Protein AF-A0AB39D304-F1 (afdb_monomer_lite)

Secondary structure (DSSP, 8-state):
-----PPPP--HHHHHHHHTSPPTTT-PPSP-EEEE--TT--TTPPPPTTSEEEE-HHHHHHHHT-TT--HHHHHHHHHHHHHHHHHHHHHTT---HHHHHHHHHHSHHHHHHHH-TT-

Structure (mmCIF, N/CA/C/O backbone):
data_AF-A0AB39D304-F1
#
_entry.id   AF-A0AB39D304-F1
#
loop_
_atom_site.group_PDB
_atom_site.id
_atom_site.type_symbol
_atom_site.label_atom_id
_atom_site.label_alt_id
_atom_site.label_comp_id
_atom_site.label_asym_id
_atom_site.label_entity_id
_atom_site.label_seq_id
_atom_site.pdbx_PDB_ins_code
_atom_site.Cartn_x
_atom_site.Cartn_y
_atom_site.Cartn_z
_atom_site.occupancy
_atom_site.B_iso_or_equiv
_atom_site.auth_seq_id
_atom_site.auth_comp_id
_atom_site.auth_asym_id
_atom_site.auth_atom_id
_atom_site.pdbx_PDB_model_num
ATOM 1 N N . MET A 1 1 ? 8.892 15.070 20.899 1.00 41.94 1 MET A N 1
ATOM 2 C CA . MET A 1 1 ? 9.946 15.335 19.892 1.00 41.94 1 MET A CA 1
ATOM 3 C C . MET A 1 1 ? 9.275 15.599 18.551 1.00 41.94 1 MET A C 1
ATOM 5 O O . MET A 1 1 ? 8.401 14.829 18.175 1.00 41.94 1 MET A O 1
ATOM 9 N N . MET A 1 2 ? 9.607 16.702 17.879 1.00 41.59 2 MET A N 1
ATOM 10 C CA . MET A 1 2 ? 9.009 17.095 16.598 1.00 41.59 2 MET A CA 1
ATOM 11 C C . MET A 1 2 ? 9.988 16.718 15.483 1.00 41.59 2 MET A C 1
ATOM 13 O O . MET A 1 2 ? 11.012 17.370 15.309 1.00 41.59 2 MET A O 1
ATOM 17 N N . PHE A 1 3 ? 9.714 15.620 14.779 1.00 50.78 3 PHE A N 1
ATOM 18 C CA . PHE A 1 3 ? 10.494 15.225 13.608 1.00 50.78 3 PHE A CA 1
ATOM 19 C C . PHE A 1 3 ? 10.189 16.206 12.462 1.00 50.78 3 PHE A C 1
ATOM 21 O O . PHE A 1 3 ? 9.006 16.480 12.220 1.00 50.78 3 PHE A O 1
ATOM 28 N N . PRO A 1 4 ? 11.195 16.757 11.755 1.00 53.38 4 PRO A N 1
ATOM 29 C CA . PRO A 1 4 ? 10.949 17.517 10.536 1.00 53.38 4 PRO A CA 1
ATOM 30 C C . PRO A 1 4 ? 10.101 16.668 9.585 1.00 53.38 4 PRO A C 1
ATOM 32 O O . PRO A 1 4 ? 10.442 15.518 9.315 1.00 53.38 4 PRO A O 1
ATOM 35 N N . LYS A 1 5 ? 8.979 17.211 9.097 1.00 57.56 5 LYS A N 1
ATOM 36 C CA . LYS A 1 5 ? 8.138 16.519 8.113 1.00 57.56 5 LYS A CA 1
ATOM 37 C C . LYS A 1 5 ? 8.915 16.451 6.798 1.00 57.56 5 LYS A C 1
ATOM 39 O O . LYS A 1 5 ? 8.902 17.409 6.027 1.00 57.56 5 LYS A O 1
ATOM 44 N N . SER A 1 6 ? 9.633 15.356 6.569 1.00 67.31 6 SER A N 1
ATOM 45 C CA . SER A 1 6 ? 10.277 15.097 5.286 1.00 67.31 6 SER A CA 1
ATOM 46 C C . SER A 1 6 ? 9.211 15.037 4.192 1.00 67.31 6 SER A C 1
ATOM 48 O O . SER A 1 6 ? 8.077 14.597 4.406 1.00 67.31 6 SER A O 1
ATOM 50 N N . LYS A 1 7 ? 9.553 15.543 3.005 1.00 82.69 7 LYS A N 1
ATOM 51 C CA . LYS A 1 7 ? 8.666 15.458 1.845 1.00 82.69 7 LYS A CA 1
ATOM 52 C C . LYS A 1 7 ? 8.406 13.971 1.554 1.00 82.69 7 LYS A C 1
ATOM 54 O O . LYS A 1 7 ? 9.376 13.223 1.455 1.00 82.69 7 LYS A O 1
ATOM 59 N N . PRO A 1 8 ? 7.144 13.537 1.386 1.00 89.44 8 PRO A N 1
ATOM 60 C CA . PRO A 1 8 ? 6.841 12.141 1.091 1.00 89.44 8 PRO A CA 1
ATOM 61 C C . PRO A 1 8 ? 7.516 11.721 -0.219 1.00 89.44 8 PRO A C 1
ATOM 63 O O . PRO A 1 8 ? 7.403 12.434 -1.223 1.00 89.44 8 PRO A O 1
ATOM 66 N N . TRP A 1 9 ? 8.186 10.567 -0.222 1.00 95.06 9 TRP A N 1
ATOM 67 C CA . TRP A 1 9 ? 8.806 10.011 -1.424 1.00 95.06 9 TRP A CA 1
ATOM 68 C C . TRP A 1 9 ? 7.756 9.637 -2.470 1.00 95.06 9 TRP A C 1
ATOM 70 O O . TRP A 1 9 ? 6.678 9.131 -2.140 1.00 95.06 9 TRP A O 1
ATOM 80 N N . ARG A 1 10 ? 8.056 9.919 -3.743 1.00 95.62 10 ARG A N 1
ATOM 81 C CA . ARG A 1 10 ? 7.140 9.733 -4.875 1.00 95.62 10 ARG A CA 1
ATOM 82 C C . ARG A 1 10 ? 7.852 9.030 -6.023 1.00 95.62 10 ARG A C 1
ATOM 84 O O . ARG A 1 10 ? 8.878 9.509 -6.490 1.00 95.62 10 ARG A O 1
ATOM 91 N N . SER A 1 11 ? 7.249 7.969 -6.551 1.00 97.50 11 SER A N 1
ATOM 92 C CA . SER A 1 11 ? 7.771 7.235 -7.705 1.00 97.50 11 SER A CA 1
ATOM 93 C C . SER A 1 11 ? 6.640 6.771 -8.606 1.00 97.50 11 SER A C 1
ATOM 95 O O . SER A 1 11 ? 5.799 5.952 -8.239 1.00 97.50 11 SER A O 1
ATOM 97 N N . GLU A 1 12 ? 6.600 7.299 -9.827 1.00 97.81 12 GLU A N 1
ATOM 98 C CA . GLU A 1 12 ? 5.623 6.861 -10.822 1.00 97.81 12 GLU A CA 1
ATOM 99 C C . GLU A 1 12 ? 5.824 5.399 -11.224 1.00 97.81 12 GLU A C 1
ATOM 101 O O . GLU A 1 12 ? 4.849 4.656 -11.329 1.00 97.81 12 GLU A O 1
ATOM 106 N N . LYS A 1 13 ? 7.081 4.966 -11.381 1.00 97.88 13 LYS A N 1
ATOM 107 C CA . LYS A 1 13 ? 7.414 3.571 -11.686 1.00 97.88 13 LYS A CA 1
ATOM 108 C C . LYS A 1 13 ? 6.824 2.631 -10.635 1.00 97.88 13 LYS A C 1
ATOM 110 O O . LYS A 1 13 ? 6.174 1.654 -10.995 1.00 97.88 13 LYS A O 1
ATOM 115 N N . HIS A 1 14 ? 7.002 2.952 -9.353 1.00 98.31 14 HIS A N 1
ATOM 116 C CA . HIS A 1 14 ? 6.462 2.146 -8.263 1.00 98.31 14 HIS A CA 1
ATOM 117 C C . HIS A 1 14 ? 4.925 2.135 -8.254 1.00 98.31 14 HIS A C 1
ATOM 119 O O . HIS A 1 14 ? 4.315 1.069 -8.210 1.00 98.31 14 HIS A O 1
ATOM 125 N N . ARG A 1 15 ? 4.284 3.300 -8.422 1.00 98.50 15 ARG A N 1
ATOM 126 C CA . ARG A 1 15 ? 2.815 3.391 -8.509 1.00 98.50 15 ARG A CA 1
ATOM 127 C C . ARG A 1 15 ? 2.227 2.574 -9.660 1.00 98.50 15 ARG A C 1
ATOM 129 O O . ARG A 1 15 ? 1.185 1.947 -9.487 1.00 98.50 15 ARG A O 1
ATOM 136 N N . ARG A 1 16 ? 2.883 2.565 -10.826 1.00 98.38 16 ARG A N 1
ATOM 137 C CA . ARG A 1 16 ? 2.463 1.756 -11.983 1.00 98.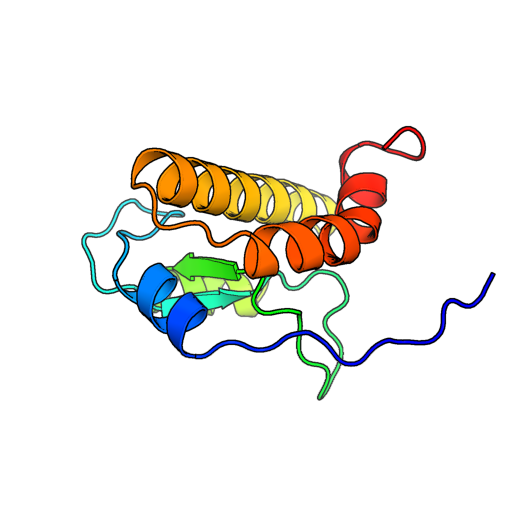38 16 ARG A CA 1
ATOM 138 C C . ARG A 1 16 ? 2.599 0.254 -11.707 1.00 98.38 16 ARG A C 1
ATOM 140 O O . ARG A 1 16 ? 1.721 -0.500 -12.114 1.00 98.38 16 ARG A O 1
ATOM 147 N N . LEU A 1 17 ? 3.650 -0.171 -10.997 1.00 98.06 17 LEU A N 1
ATOM 148 C CA . LEU A 1 17 ? 3.809 -1.567 -10.567 1.00 98.06 17 LEU A CA 1
ATOM 149 C C . LEU A 1 17 ? 2.693 -1.996 -9.615 1.00 98.06 17 LEU A C 1
ATOM 151 O O . LEU A 1 17 ? 2.133 -3.067 -9.792 1.00 98.06 17 LEU A O 1
ATOM 155 N N . ILE A 1 18 ? 2.329 -1.156 -8.645 1.00 98.62 18 ILE A N 1
ATOM 156 C CA . ILE A 1 18 ? 1.211 -1.453 -7.742 1.00 98.62 18 ILE A CA 1
ATOM 157 C C . ILE A 1 18 ? -0.105 -1.524 -8.525 1.00 98.62 18 ILE A C 1
ATOM 159 O O . ILE A 1 18 ? -0.856 -2.485 -8.390 1.00 98.62 18 ILE A O 1
ATOM 163 N N . ALA A 1 19 ? -0.378 -0.548 -9.394 1.00 98.56 19 ALA A N 1
ATOM 164 C CA . ALA A 1 19 ? -1.611 -0.514 -10.182 1.00 98.56 19 ALA A CA 1
ATOM 165 C C . ALA A 1 19 ? -1.776 -1.725 -11.128 1.00 98.56 19 ALA A C 1
ATOM 167 O O . ALA A 1 19 ? -2.898 -2.075 -11.488 1.00 98.56 19 ALA A O 1
ATOM 168 N N . SER A 1 20 ? -0.695 -2.414 -11.508 1.00 98.25 20 SER A N 1
ATOM 169 C CA . SER A 1 20 ? -0.776 -3.620 -12.343 1.00 98.25 20 SER A CA 1
ATOM 170 C C . SER A 1 20 ? -1.083 -4.908 -11.565 1.00 98.25 20 SER A C 1
ATOM 172 O O . SER A 1 20 ? -1.209 -5.972 -12.168 1.00 98.25 20 SER A O 1
ATOM 174 N N . MET A 1 21 ? -1.214 -4.848 -10.236 1.00 98.50 21 MET A N 1
ATOM 175 C CA . MET A 1 21 ? -1.513 -6.011 -9.397 1.00 98.50 21 MET A CA 1
ATOM 176 C C . MET A 1 21 ? -3.025 -6.245 -9.242 1.00 98.50 21 MET A C 1
ATOM 178 O O . MET A 1 21 ? -3.840 -5.328 -9.372 1.00 98.50 21 MET A O 1
ATOM 182 N N . ASN A 1 22 ? -3.408 -7.483 -8.913 1.00 98.62 22 ASN A N 1
ATOM 183 C CA . ASN A 1 22 ? -4.760 -7.791 -8.438 1.00 98.62 22 ASN A CA 1
ATOM 184 C C . ASN A 1 22 ? -5.050 -7.013 -7.149 1.00 98.62 22 ASN A C 1
ATOM 186 O O . ASN A 1 22 ? -4.136 -6.690 -6.390 1.00 98.62 22 ASN A O 1
ATOM 190 N N . CYS A 1 23 ? -6.324 -6.746 -6.884 1.00 98.56 23 CYS A N 1
ATOM 191 C CA . CYS A 1 23 ? -6.736 -6.036 -5.685 1.00 98.56 23 CYS A CA 1
ATOM 192 C C . CYS A 1 23 ? -6.376 -6.848 -4.435 1.00 98.56 23 CYS A C 1
ATOM 194 O O . CYS A 1 23 ? -6.847 -7.972 -4.275 1.00 98.56 23 CYS A O 1
ATOM 196 N N . ALA A 1 24 ? -5.605 -6.254 -3.524 1.00 98.25 24 ALA A N 1
ATOM 197 C CA . ALA A 1 24 ? -5.206 -6.888 -2.268 1.00 98.25 24 ALA A CA 1
ATOM 198 C C . ALA A 1 24 ? -6.367 -7.032 -1.267 1.00 98.25 24 ALA A C 1
ATOM 200 O O . ALA A 1 24 ? -6.276 -7.835 -0.349 1.00 98.25 24 ALA A O 1
ATOM 201 N N . ILE A 1 25 ? -7.463 -6.284 -1.453 1.00 97.06 25 ILE A N 1
ATOM 202 C CA . ILE A 1 25 ? -8.622 -6.289 -0.546 1.00 97.06 25 ILE A CA 1
ATOM 203 C C . ILE A 1 25 ? -9.635 -7.379 -0.927 1.00 97.06 25 ILE A C 1
ATOM 205 O O . ILE A 1 25 ? -10.110 -8.103 -0.063 1.00 97.06 25 ILE A O 1
ATOM 209 N N . CYS A 1 26 ? -10.000 -7.490 -2.210 1.00 97.50 26 CYS A N 1
ATOM 210 C CA . CYS A 1 26 ? -11.062 -8.405 -2.658 1.00 97.50 26 CYS A CA 1
ATOM 211 C C . CYS A 1 26 ? -10.610 -9.461 -3.675 1.00 97.50 26 CYS A C 1
ATOM 213 O O . CYS A 1 26 ? -11.433 -10.232 -4.158 1.00 97.50 26 CYS A O 1
ATOM 215 N N . GLY A 1 27 ? -9.334 -9.470 -4.068 1.00 97.94 27 GLY A N 1
ATOM 216 C CA . GLY A 1 27 ? -8.794 -10.431 -5.031 1.00 97.94 27 GLY A CA 1
ATOM 217 C C . GLY A 1 27 ? -9.155 -10.170 -6.497 1.00 97.94 27 GLY A C 1
ATOM 218 O O . GLY A 1 27 ? -8.671 -10.900 -7.361 1.00 97.94 27 GLY A O 1
ATOM 219 N N . ARG A 1 28 ? -9.952 -9.132 -6.812 1.00 98.38 28 ARG A N 1
ATOM 220 C CA . ARG A 1 28 ? -10.299 -8.765 -8.200 1.00 98.38 28 ARG A CA 1
ATOM 221 C C . ARG A 1 28 ? -9.040 -8.694 -9.070 1.00 98.38 28 ARG A C 1
ATOM 223 O O . ARG A 1 28 ? -8.063 -8.048 -8.687 1.00 98.38 28 ARG A O 1
ATOM 230 N N . HIS A 1 29 ? -9.088 -9.326 -10.242 1.00 98.19 29 HIS A N 1
ATOM 231 C CA . HIS A 1 29 ? -7.985 -9.320 -11.202 1.00 98.19 29 HIS A CA 1
ATOM 232 C C . HIS A 1 29 ? -7.570 -7.901 -11.615 1.00 98.19 29 HIS A C 1
ATOM 234 O O . HIS A 1 29 ? -8.394 -6.987 -11.655 1.00 98.19 29 HIS A O 1
ATOM 240 N N . ALA A 1 30 ? -6.280 -7.742 -11.911 1.00 96.31 30 ALA A N 1
ATOM 241 C CA . ALA A 1 30 ? -5.690 -6.515 -12.429 1.00 96.31 30 ALA A CA 1
ATOM 242 C C . ALA A 1 30 ? -6.413 -5.993 -13.698 1.00 96.31 30 ALA A C 1
ATOM 244 O O . ALA A 1 30 ? -6.968 -6.794 -14.454 1.00 96.31 30 ALA A O 1
ATOM 245 N N . PRO A 1 31 ? -6.353 -4.675 -13.983 1.00 97.50 31 PRO A N 1
ATOM 246 C CA . PRO A 1 31 ? -5.631 -3.652 -13.226 1.00 97.50 31 PRO A CA 1
ATOM 247 C C . PRO A 1 31 ? -6.377 -3.176 -11.970 1.00 97.50 31 PRO A C 1
ATOM 249 O O . PRO A 1 31 ? -7.606 -3.126 -11.918 1.00 97.50 31 PRO A O 1
ATOM 252 N N . SER A 1 32 ? -5.598 -2.773 -10.969 1.00 98.12 32 SER A N 1
ATOM 253 C CA . SER A 1 32 ? -6.059 -2.053 -9.780 1.00 98.12 32 SER A CA 1
ATOM 254 C C . SER A 1 32 ? -5.633 -0.581 -9.838 1.00 98.12 32 SER A C 1
ATOM 256 O O . SER A 1 32 ? -5.021 -0.110 -10.793 1.00 98.12 32 SER A O 1
ATOM 258 N N . GLN A 1 33 ? -5.954 0.173 -8.793 1.00 98.50 33 GLN A N 1
ATOM 259 C CA . GLN A 1 33 ? -5.406 1.496 -8.528 1.00 98.50 33 GLN A CA 1
ATOM 260 C C . GLN A 1 33 ? -4.344 1.405 -7.428 1.00 98.50 33 GLN A C 1
ATOM 262 O O . GLN A 1 33 ? -4.393 0.522 -6.572 1.00 98.50 33 GLN A O 1
ATOM 267 N N . CYS A 1 34 ? -3.390 2.334 -7.446 1.00 98.25 34 CYS A N 1
ATOM 268 C CA . CYS A 1 34 ? -2.426 2.513 -6.366 1.00 98.25 34 CYS A CA 1
ATOM 269 C C . CYS A 1 34 ? -3.079 3.333 -5.246 1.00 98.25 34 CYS A C 1
ATOM 271 O O . CYS A 1 34 ? -3.130 4.560 -5.343 1.00 98.25 34 CYS A O 1
ATOM 273 N N . ALA A 1 35 ? -3.598 2.652 -4.226 1.00 97.44 35 ALA A N 1
ATOM 274 C CA . ALA A 1 35 ? -4.138 3.273 -3.022 1.00 97.44 35 ALA A CA 1
ATOM 275 C C . ALA A 1 35 ? -3.027 3.491 -1.993 1.00 97.44 35 ALA A C 1
ATOM 277 O O . ALA A 1 35 ? -2.061 2.733 -1.964 1.00 97.44 35 ALA A O 1
ATOM 278 N N . HIS A 1 36 ? -3.168 4.506 -1.144 1.00 96.50 36 HIS A N 1
ATOM 279 C CA . HIS A 1 36 ? -2.242 4.784 -0.042 1.00 96.50 36 HIS A CA 1
ATOM 280 C C . HIS A 1 36 ? -2.930 4.553 1.301 1.00 96.50 36 HIS A C 1
ATOM 282 O O . HIS A 1 36 ? -4.152 4.679 1.418 1.00 96.50 36 HIS A O 1
ATOM 288 N N . VAL A 1 37 ? -2.137 4.276 2.333 1.00 95.50 37 VAL A N 1
ATOM 289 C CA . VAL A 1 37 ? -2.634 4.304 3.715 1.00 95.50 37 VAL A CA 1
ATOM 290 C C . VAL A 1 37 ? -3.198 5.692 4.056 1.00 95.50 37 VAL A C 1
ATOM 292 O O . VAL A 1 37 ? -2.659 6.724 3.632 1.00 95.50 37 VAL A O 1
ATOM 295 N N . ASN A 1 38 ? -4.297 5.725 4.812 1.00 92.88 38 ASN A N 1
ATOM 296 C CA . ASN A 1 38 ? -4.884 6.945 5.360 1.00 92.88 38 ASN A CA 1
ATOM 297 C C . ASN A 1 38 ? -4.231 7.351 6.687 1.00 92.88 38 ASN A C 1
ATOM 299 O O . ASN A 1 38 ? -4.445 8.478 7.142 1.00 92.88 38 ASN A O 1
ATOM 303 N N . PHE A 1 39 ? -3.413 6.487 7.294 1.00 90.38 39 PHE A N 1
ATOM 304 C CA . PHE A 1 39 ? -2.570 6.861 8.423 1.00 90.38 39 PHE A CA 1
ATOM 305 C C . PHE A 1 39 ? -1.726 8.110 8.118 1.00 90.38 39 PHE A C 1
ATOM 307 O O . PHE A 1 39 ? -1.043 8.194 7.097 1.00 90.38 39 PHE A O 1
ATOM 314 N N . GLY A 1 40 ? -1.775 9.106 9.009 1.00 81.56 40 GLY A N 1
ATOM 315 C CA . GLY A 1 40 ? -1.032 10.362 8.855 1.00 81.56 40 GLY A CA 1
ATOM 316 C C . GLY A 1 40 ? -1.501 11.257 7.696 1.00 81.56 40 GLY A C 1
ATOM 317 O O . GLY A 1 40 ? -0.917 12.322 7.482 1.00 81.56 40 GLY A O 1
ATOM 318 N N . LYS A 1 41 ? -2.558 10.870 6.966 1.00 80.62 41 LYS A N 1
ATOM 319 C CA . LYS A 1 41 ? -3.168 11.682 5.909 1.00 80.62 41 LYS A CA 1
ATOM 320 C C . LYS A 1 41 ? -3.898 12.865 6.547 1.00 80.62 41 LYS A C 1
ATOM 322 O O . LYS A 1 41 ? -4.697 12.713 7.467 1.00 80.62 41 LYS A O 1
ATOM 327 N N . GLY A 1 42 ? -3.616 14.058 6.041 1.00 73.94 42 GLY A N 1
ATOM 328 C CA . GLY A 1 42 ? -4.305 15.300 6.385 1.00 73.94 42 GLY A CA 1
ATOM 329 C C . GLY A 1 42 ? -4.737 16.026 5.116 1.00 73.94 42 GLY A C 1
ATOM 330 O O . GLY A 1 42 ? -4.341 15.643 4.013 1.00 73.94 42 GLY A O 1
ATOM 331 N N . LEU A 1 43 ? -5.546 17.077 5.251 1.00 72.31 43 LEU A N 1
ATOM 332 C CA . LEU A 1 43 ? -6.022 17.837 4.095 1.00 72.31 43 LEU A CA 1
ATOM 333 C C . LEU A 1 43 ? -4.828 18.398 3.299 1.00 72.31 43 LEU A C 1
ATOM 335 O O . LEU A 1 43 ? -3.993 19.115 3.843 1.00 72.31 43 LEU A O 1
ATOM 339 N N . GLY A 1 44 ? -4.719 18.019 2.023 1.00 71.81 44 GLY A N 1
ATOM 340 C CA . GLY A 1 44 ? -3.612 18.419 1.144 1.00 71.81 44 GLY A CA 1
ATOM 341 C C . GLY A 1 44 ? -2.277 17.698 1.383 1.00 71.81 44 GLY A C 1
ATOM 342 O O . GLY A 1 44 ? -1.323 17.937 0.640 1.00 71.81 44 GLY A O 1
ATOM 343 N N . LEU A 1 45 ? -2.189 16.795 2.367 1.00 79.00 45 LEU A N 1
ATOM 344 C CA . LEU A 1 45 ? -0.982 16.013 2.632 1.00 79.00 45 LEU A CA 1
ATOM 345 C C . LEU A 1 45 ? -0.989 14.717 1.821 1.00 79.00 45 LEU A C 1
ATOM 347 O O . LEU A 1 45 ? -1.972 13.978 1.792 1.00 79.00 45 LEU A O 1
ATOM 351 N N . LYS A 1 46 ? 0.140 14.438 1.168 1.00 83.62 46 LYS A N 1
ATOM 352 C CA . LYS A 1 46 ? 0.367 13.189 0.436 1.00 83.62 46 LYS A CA 1
ATOM 353 C C . LYS A 1 46 ? 1.111 12.202 1.327 1.00 83.62 46 LYS A C 1
ATOM 355 O O . LYS A 1 46 ? 2.069 12.583 1.994 1.00 83.62 46 LYS A O 1
ATOM 360 N N . THR A 1 47 ? 0.717 10.939 1.271 1.00 91.31 47 THR A N 1
ATOM 361 C CA . THR A 1 47 ? 1.469 9.834 1.872 1.00 91.31 47 THR A CA 1
ATOM 362 C C . THR A 1 47 ? 2.601 9.392 0.933 1.00 91.31 47 THR A C 1
ATOM 364 O O . THR A 1 47 ? 2.546 9.635 -0.282 1.00 91.31 47 THR A O 1
ATOM 367 N N . SER A 1 48 ? 3.655 8.783 1.487 1.00 94.69 48 SER A N 1
ATOM 368 C CA . SER A 1 48 ? 4.753 8.200 0.702 1.00 94.69 48 SER A CA 1
ATOM 369 C C . SER A 1 48 ? 4.23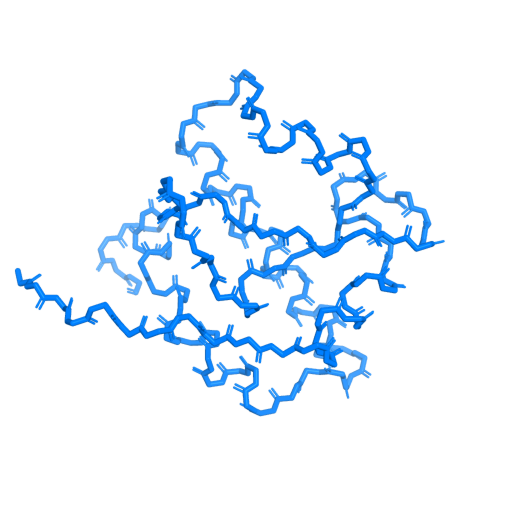1 7.121 -0.249 1.00 94.69 48 SER A C 1
ATOM 371 O O . SER A 1 48 ? 3.374 6.325 0.130 1.00 94.69 48 SER A O 1
ATOM 373 N N . ASP A 1 49 ? 4.767 7.066 -1.471 1.00 97.06 49 ASP A N 1
ATOM 374 C CA . ASP A 1 49 ? 4.446 5.997 -2.425 1.00 97.06 49 ASP A CA 1
ATOM 375 C C . ASP A 1 49 ? 4.900 4.614 -1.935 1.00 97.06 49 ASP A C 1
ATOM 377 O O . ASP A 1 49 ? 4.357 3.623 -2.403 1.00 97.06 49 ASP A O 1
ATOM 381 N N . ALA A 1 50 ? 5.821 4.537 -0.969 1.00 96.88 50 ALA A N 1
ATOM 382 C CA . ALA A 1 50 ? 6.236 3.278 -0.348 1.00 96.88 50 ALA A CA 1
ATOM 383 C C . ALA A 1 50 ? 5.177 2.667 0.596 1.00 96.88 50 ALA A C 1
ATOM 385 O O . ALA A 1 50 ? 5.281 1.496 0.948 1.00 96.88 50 ALA A O 1
ATOM 386 N N . LEU A 1 51 ? 4.153 3.436 0.997 1.00 97.44 51 LEU A N 1
ATOM 387 C CA . LEU A 1 51 ? 3.026 2.968 1.819 1.00 97.44 51 LEU A CA 1
ATOM 388 C C . LEU A 1 51 ? 1.750 2.853 0.981 1.00 97.44 51 LEU A C 1
ATOM 390 O O . LEU A 1 51 ? 0.708 3.439 1.298 1.00 97.44 51 LEU A O 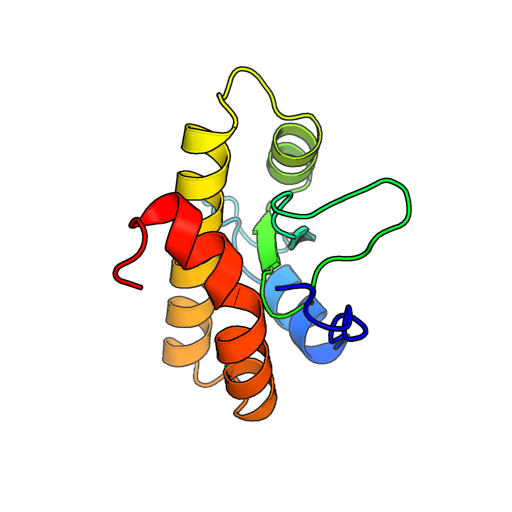1
ATOM 394 N N . ALA A 1 52 ? 1.864 2.146 -0.137 1.00 98.06 52 ALA A N 1
ATOM 395 C CA . ALA A 1 52 ? 0.782 1.953 -1.081 1.00 98.06 52 ALA A CA 1
ATOM 396 C C . ALA A 1 52 ? 0.481 0.471 -1.318 1.00 98.06 52 ALA A C 1
ATOM 398 O O . ALA A 1 52 ? 1.335 -0.396 -1.142 1.00 98.06 52 ALA A O 1
ATOM 399 N N . PHE A 1 53 ? -0.749 0.193 -1.741 1.00 98.75 53 PHE A N 1
ATOM 400 C CA . PHE A 1 53 ? -1.254 -1.150 -2.007 1.00 98.75 53 PHE A CA 1
ATOM 401 C C . PHE A 1 53 ? -2.252 -1.142 -3.179 1.00 98.75 53 PHE A C 1
ATOM 403 O O . PHE A 1 53 ? -2.847 -0.103 -3.493 1.00 98.75 53 PHE A O 1
ATOM 410 N N . PRO A 1 54 ? -2.449 -2.279 -3.872 1.00 98.75 54 PRO A N 1
ATOM 411 C CA . PRO A 1 54 ? -3.365 -2.351 -4.998 1.00 98.75 54 PRO A CA 1
ATOM 412 C C . PRO A 1 54 ? -4.814 -2.483 -4.524 1.00 98.75 54 PRO A C 1
ATOM 414 O O . PRO A 1 54 ? -5.190 -3.448 -3.855 1.00 98.75 54 PRO A O 1
ATOM 417 N N . ALA A 1 55 ? -5.667 -1.548 -4.932 1.00 98.56 55 ALA A N 1
ATOM 418 C CA . ALA A 1 55 ? -7.099 -1.594 -4.658 1.00 98.56 55 ALA A CA 1
ATOM 419 C C . ALA A 1 55 ? -7.909 -1.361 -5.935 1.00 98.56 55 ALA A C 1
ATOM 421 O O . ALA A 1 55 ? -7.659 -0.410 -6.671 1.00 98.56 55 ALA A O 1
ATOM 422 N N . CYS A 1 56 ? -8.903 -2.208 -6.219 1.00 98.44 56 CYS A N 1
ATOM 423 C CA . CYS A 1 56 ? -9.841 -1.917 -7.305 1.00 98.44 56 CYS A CA 1
ATOM 424 C C . CYS A 1 56 ? -10.643 -0.637 -6.992 1.00 98.44 56 CYS A C 1
ATOM 426 O O . CYS A 1 56 ? -10.779 -0.304 -5.812 1.00 98.44 56 CYS A O 1
ATOM 428 N N . PRO A 1 57 ? -11.222 0.058 -7.992 1.00 97.75 57 PRO A N 1
ATOM 429 C CA . PRO A 1 57 ? -11.896 1.343 -7.769 1.00 97.75 57 PRO A CA 1
ATOM 430 C C . PRO A 1 57 ? -12.960 1.323 -6.663 1.00 97.75 57 PRO A C 1
ATOM 432 O O . PRO A 1 57 ? -13.100 2.280 -5.905 1.00 97.75 57 PRO A O 1
ATOM 435 N N . GLU A 1 58 ? -13.685 0.211 -6.525 1.00 96.69 58 GLU A N 1
ATOM 436 C CA . GLU A 1 58 ? -14.693 0.046 -5.480 1.00 96.69 58 GLU A CA 1
ATOM 437 C C . GLU A 1 58 ? -14.072 -0.044 -4.077 1.00 96.69 58 GLU A C 1
ATOM 439 O O . GLU A 1 58 ? -14.493 0.675 -3.169 1.00 96.69 58 GLU A O 1
ATOM 444 N N . CYS A 1 59 ? -13.059 -0.898 -3.900 1.00 96.75 59 CYS A N 1
ATOM 445 C CA . CYS A 1 59 ? -12.354 -1.046 -2.628 1.00 96.75 59 CYS A CA 1
ATOM 446 C C . CYS A 1 59 ? -11.580 0.223 -2.266 1.00 96.75 59 CYS A C 1
ATOM 448 O O . CYS A 1 59 ? -11.598 0.624 -1.109 1.00 96.75 59 CYS A O 1
ATOM 450 N N . HIS A 1 60 ? -10.955 0.880 -3.246 1.00 96.81 60 HIS A N 1
ATOM 451 C CA . HIS A 1 60 ? -10.219 2.124 -3.035 1.00 96.81 60 HIS A CA 1
ATOM 452 C C . HIS A 1 60 ? -11.148 3.233 -2.531 1.00 96.81 60 HIS A C 1
ATOM 454 O O . HIS A 1 60 ? -10.871 3.856 -1.510 1.00 96.81 60 HIS A O 1
ATOM 460 N N . ARG A 1 61 ? -12.313 3.411 -3.169 1.00 95.38 61 ARG A N 1
ATOM 461 C CA . ARG A 1 61 ? -13.323 4.372 -2.710 1.00 95.38 61 ARG A CA 1
ATOM 462 C C . ARG A 1 61 ? -13.826 4.046 -1.301 1.00 95.38 61 ARG A C 1
ATOM 464 O O . ARG A 1 61 ? -13.953 4.950 -0.481 1.00 95.38 61 ARG A O 1
ATOM 471 N N . LYS A 1 62 ? -14.138 2.775 -1.021 1.00 94.06 62 LYS A N 1
ATOM 472 C CA . LYS A 1 62 ? -14.598 2.331 0.308 1.00 94.06 62 LYS A CA 1
ATOM 473 C C . LYS A 1 62 ? -13.543 2.599 1.386 1.00 94.06 62 LYS A C 1
ATOM 475 O O . LYS A 1 62 ? -13.891 3.070 2.464 1.00 94.06 62 LYS A O 1
ATOM 480 N N . HIS A 1 63 ? -12.276 2.342 1.068 1.00 93.62 63 HIS A N 1
ATOM 481 C CA . HIS A 1 63 ? -11.129 2.613 1.933 1.00 93.62 63 HIS A CA 1
ATOM 482 C C . HIS A 1 63 ? -10.996 4.101 2.269 1.00 93.62 63 HIS A C 1
ATOM 484 O O . HIS A 1 63 ? -10.960 4.469 3.441 1.00 93.62 63 HIS A O 1
ATOM 490 N N . ASP A 1 64 ? -11.000 4.967 1.253 1.00 91.00 64 ASP A N 1
ATOM 491 C CA . ASP A 1 64 ? -10.872 6.419 1.431 1.00 91.00 64 ASP A CA 1
ATOM 492 C C . ASP A 1 64 ? -12.035 7.038 2.216 1.00 91.00 64 ASP A C 1
ATOM 494 O O . ASP A 1 64 ? -11.843 7.992 2.968 1.00 91.00 64 ASP A O 1
ATOM 498 N N . GLN A 1 65 ? -13.242 6.491 2.068 1.00 89.62 65 GLN A N 1
ATOM 499 C CA . GLN A 1 65 ? -14.429 6.952 2.794 1.00 89.62 65 GLN A CA 1
ATOM 500 C C . GLN A 1 65 ? -14.468 6.464 4.248 1.00 89.62 65 GLN A C 1
ATOM 502 O O . GLN A 1 65 ? -15.313 6.903 5.023 1.00 89.62 65 GLN A O 1
ATOM 507 N N . GLY A 1 66 ? -13.567 5.559 4.636 1.00 74.69 66 GLY A N 1
ATOM 508 C CA . GLY A 1 66 ? -13.380 5.122 6.013 1.00 74.69 66 GLY A CA 1
ATOM 509 C C . GLY A 1 66 ? -14.404 4.119 6.555 1.00 74.69 66 GLY A C 1
ATOM 510 O O . GLY A 1 66 ? -14.088 3.425 7.524 1.00 74.69 66 GLY A O 1
ATOM 511 N N . GLY A 1 67 ? -15.572 3.990 5.918 1.00 72.19 67 GLY A N 1
ATOM 512 C CA . GLY A 1 67 ? -16.592 2.988 6.238 1.00 72.19 67 GLY A CA 1
ATOM 513 C C . GLY A 1 67 ? -16.997 2.966 7.718 1.00 72.19 67 GLY A C 1
ATOM 514 O O . GLY A 1 67 ? -17.050 4.005 8.368 1.00 72.19 67 GLY A O 1
ATOM 515 N N . MET A 1 68 ? -17.268 1.763 8.238 1.00 75.62 68 MET A N 1
ATOM 516 C CA . MET A 1 68 ? -17.640 1.510 9.643 1.00 75.62 68 MET A CA 1
ATOM 517 C C . MET A 1 68 ? -16.452 1.069 10.521 1.00 75.62 68 MET A C 1
ATOM 519 O O . MET A 1 68 ? -16.656 0.600 11.637 1.00 75.62 68 MET A O 1
ATOM 523 N N . LEU A 1 69 ? -15.216 1.161 10.019 1.00 86.06 69 LEU A N 1
ATOM 524 C CA . LEU A 1 69 ? -14.026 0.734 10.759 1.00 86.06 69 LEU A CA 1
ATOM 525 C C . LEU A 1 69 ? -13.610 1.795 11.779 1.00 86.06 69 LEU A C 1
ATOM 527 O O . LEU A 1 69 ? -13.586 2.989 11.456 1.00 86.06 69 LEU A O 1
ATOM 531 N N . THR A 1 70 ? -13.187 1.361 12.970 1.00 91.19 70 THR A N 1
ATOM 532 C CA . THR A 1 70 ? -12.457 2.254 13.880 1.00 91.19 70 THR A CA 1
ATOM 533 C C . THR A 1 70 ? -11.109 2.646 13.268 1.00 91.19 70 THR A C 1
ATOM 535 O O . THR A 1 70 ? -10.630 2.030 12.307 1.00 91.19 70 THR A O 1
ATOM 538 N N . LYS A 1 71 ? -10.469 3.693 13.803 1.00 88.62 71 LYS A N 1
ATOM 539 C CA . LYS A 1 71 ? -9.149 4.122 13.314 1.00 88.62 71 LYS A CA 1
ATOM 540 C C . LYS A 1 71 ? -8.111 3.019 13.501 1.00 88.62 71 LYS A C 1
ATOM 542 O O . LYS A 1 71 ? -7.327 2.762 12.598 1.00 88.62 71 LYS A O 1
ATOM 547 N N . GLU A 1 72 ? -8.157 2.342 14.638 1.00 91.25 72 GLU A N 1
ATOM 548 C CA . GLU A 1 72 ? -7.237 1.277 15.027 1.00 91.25 72 GLU A CA 1
ATOM 549 C C . GLU A 1 72 ? -7.373 0.080 14.080 1.00 91.25 72 GLU A C 1
ATOM 551 O O . GLU A 1 72 ? -6.383 -0.373 13.512 1.00 91.25 72 GLU A O 1
ATOM 556 N N . GLN A 1 73 ? -8.610 -0.356 13.812 1.00 93.00 73 GLN A N 1
ATOM 557 C CA . GLN A 1 73 ? -8.889 -1.419 12.841 1.00 93.00 73 GLN A CA 1
ATOM 558 C C . GLN A 1 73 ? -8.393 -1.055 11.440 1.00 93.00 73 GLN A C 1
ATOM 560 O O . GLN A 1 73 ? -7.814 -1.887 10.743 1.00 93.00 73 GLN A O 1
ATOM 565 N N . ARG A 1 74 ? -8.593 0.198 11.018 1.00 93.06 74 ARG A N 1
ATOM 566 C CA . ARG A 1 74 ? -8.104 0.669 9.720 1.00 93.06 74 ARG A CA 1
ATOM 567 C C . ARG A 1 74 ? -6.581 0.638 9.647 1.00 93.06 74 ARG A C 1
ATOM 569 O O . ARG A 1 74 ? -6.059 0.179 8.641 1.00 93.06 74 ARG A O 1
ATOM 576 N N . HIS A 1 75 ? -5.881 1.100 10.680 1.00 94.12 75 HIS A N 1
ATOM 577 C CA . HIS A 1 75 ? -4.416 1.096 10.706 1.00 94.12 75 HIS A CA 1
ATOM 578 C C . HIS A 1 75 ? -3.845 -0.327 10.657 1.00 94.12 75 HIS A C 1
ATOM 580 O O . HIS A 1 75 ? -2.880 -0.562 9.934 1.00 94.12 75 HIS A O 1
ATOM 586 N N . GLN A 1 76 ? -4.474 -1.280 11.354 1.00 95.88 76 GLN A N 1
ATOM 587 C CA . GLN A 1 76 ? -4.113 -2.699 11.282 1.00 95.88 76 GLN A CA 1
ATOM 588 C C . GLN A 1 76 ? -4.263 -3.250 9.854 1.00 95.88 76 GLN A C 1
ATOM 590 O O . GLN A 1 76 ? -3.333 -3.836 9.308 1.00 95.88 76 GLN A O 1
ATOM 595 N N . ILE A 1 77 ? -5.407 -3.002 9.210 1.00 95.81 77 ILE A N 1
ATOM 596 C CA . ILE A 1 77 ? -5.653 -3.447 7.830 1.00 95.81 77 ILE A CA 1
ATOM 597 C C . ILE A 1 77 ? -4.681 -2.771 6.851 1.00 95.81 77 ILE A C 1
ATOM 599 O O . ILE A 1 77 ? -4.149 -3.411 5.950 1.00 95.81 77 ILE A O 1
ATOM 603 N N . GLU A 1 78 ? -4.425 -1.473 7.016 1.00 96.56 78 GLU A N 1
ATOM 604 C CA . GLU A 1 78 ? -3.468 -0.723 6.199 1.00 96.56 78 GLU A CA 1
ATOM 605 C C . GLU A 1 78 ? -2.051 -1.291 6.304 1.00 96.56 78 GLU A C 1
ATOM 607 O O . GLU A 1 78 ? -1.380 -1.436 5.281 1.00 96.56 78 GLU A O 1
ATOM 612 N N . TRP A 1 79 ? -1.619 -1.654 7.514 1.00 97.62 79 TRP A N 1
ATOM 613 C CA . TRP A 1 79 ? -0.350 -2.339 7.744 1.00 97.62 79 TRP A CA 1
ATOM 614 C C . TRP A 1 79 ? -0.264 -3.646 6.958 1.00 97.62 79 TRP A C 1
ATOM 616 O O . TRP A 1 79 ? 0.673 -3.845 6.186 1.00 97.62 79 TRP A O 1
ATOM 626 N N . GLU A 1 80 ? -1.269 -4.508 7.110 1.00 97.94 80 GLU A N 1
ATOM 627 C CA . GLU A 1 80 ? -1.324 -5.812 6.446 1.00 97.94 80 GLU A CA 1
ATOM 628 C C . GLU A 1 80 ? -1.327 -5.680 4.920 1.00 97.94 80 GLU A C 1
ATOM 630 O O . GLU A 1 80 ? -0.623 -6.415 4.227 1.00 97.94 80 GLU A O 1
ATOM 635 N N . LEU A 1 81 ? -2.069 -4.712 4.375 1.00 98.44 81 LEU A N 1
ATOM 636 C CA . LEU A 1 81 ? -2.128 -4.467 2.934 1.00 98.44 81 LEU A CA 1
ATOM 637 C C . LEU A 1 81 ? -0.788 -3.977 2.373 1.00 98.44 81 LEU A C 1
ATOM 639 O O . LEU A 1 81 ? -0.380 -4.410 1.288 1.00 98.44 81 LEU A O 1
ATOM 643 N N . VAL A 1 82 ? -0.096 -3.087 3.090 1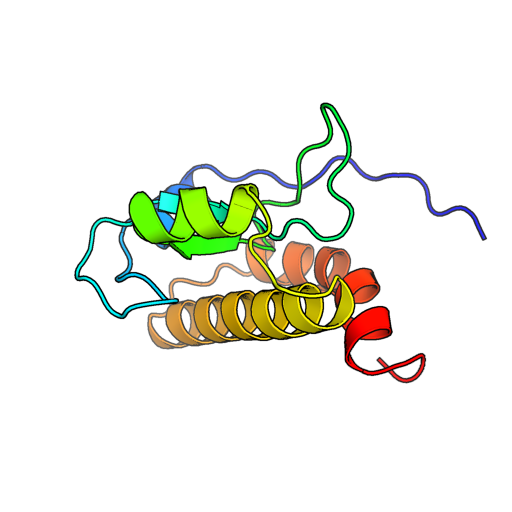.00 98.38 82 VAL A N 1
ATOM 644 C CA . VAL A 1 82 ? 1.236 -2.614 2.690 1.00 98.38 82 VAL A CA 1
ATOM 645 C C . VAL A 1 82 ? 2.253 -3.753 2.768 1.00 98.38 82 VAL A C 1
ATOM 647 O O . VAL A 1 82 ? 2.976 -3.980 1.793 1.00 98.38 82 VAL A O 1
ATOM 650 N N . ASP A 1 83 ? 2.280 -4.515 3.864 1.00 98.19 83 ASP A N 1
ATOM 651 C CA . ASP A 1 83 ? 3.224 -5.626 4.037 1.00 98.19 83 ASP A CA 1
ATOM 652 C C . ASP A 1 83 ? 2.999 -6.744 3.004 1.00 98.19 83 ASP A C 1
ATOM 654 O O . ASP A 1 83 ? 3.946 -7.223 2.367 1.00 98.19 83 ASP A O 1
ATOM 658 N N . ALA A 1 84 ? 1.739 -7.091 2.728 1.00 98.12 84 ALA A N 1
ATOM 659 C CA . ALA A 1 84 ? 1.389 -8.054 1.688 1.00 98.12 84 ALA A CA 1
ATOM 660 C C . ALA A 1 84 ? 1.828 -7.577 0.293 1.00 98.12 84 ALA A C 1
ATOM 662 O O . ALA A 1 84 ? 2.328 -8.375 -0.510 1.00 98.12 84 ALA A O 1
ATOM 663 N N . THR A 1 85 ? 1.687 -6.278 0.004 1.00 98.56 85 THR A N 1
ATOM 664 C CA . THR A 1 85 ? 2.115 -5.675 -1.268 1.00 98.56 85 THR A CA 1
ATOM 665 C C . THR A 1 85 ? 3.633 -5.719 -1.413 1.00 98.56 85 THR A C 1
ATOM 667 O O . THR A 1 85 ? 4.135 -6.193 -2.439 1.00 98.56 85 THR A O 1
ATOM 670 N N . ARG A 1 86 ? 4.370 -5.303 -0.376 1.00 98.38 86 ARG A N 1
ATOM 671 C CA . ARG A 1 86 ? 5.835 -5.388 -0.322 1.00 98.38 86 ARG A CA 1
ATOM 672 C C . ARG A 1 86 ? 6.301 -6.826 -0.533 1.00 98.38 86 ARG A C 1
ATOM 674 O O . ARG A 1 86 ? 7.085 -7.092 -1.444 1.00 98.38 86 ARG A O 1
ATOM 681 N N . SER A 1 87 ? 5.751 -7.769 0.228 1.00 98.38 87 SER A N 1
ATOM 682 C CA . SER A 1 87 ? 6.059 -9.198 0.123 1.00 98.38 87 SER A CA 1
ATOM 683 C C . SER A 1 87 ? 5.806 -9.756 -1.282 1.00 98.38 87 SER A C 1
ATOM 685 O O . SER A 1 87 ? 6.622 -10.510 -1.818 1.00 98.38 87 SER A O 1
ATOM 687 N N . ALA A 1 88 ? 4.700 -9.373 -1.924 1.00 98.12 88 ALA A N 1
ATOM 688 C CA . ALA A 1 88 ? 4.387 -9.799 -3.285 1.00 98.12 88 ALA A CA 1
ATOM 689 C C . ALA A 1 88 ? 5.363 -9.231 -4.328 1.00 98.12 88 ALA A C 1
ATOM 691 O O . ALA A 1 88 ? 5.757 -9.956 -5.243 1.00 98.12 88 ALA A O 1
ATOM 692 N N . LEU A 1 89 ? 5.778 -7.969 -4.195 1.00 98.19 89 LEU A N 1
ATOM 693 C CA . LEU A 1 89 ? 6.750 -7.351 -5.100 1.00 98.19 89 LEU A CA 1
ATOM 694 C C . LEU A 1 89 ? 8.165 -7.906 -4.899 1.00 98.19 89 LEU A C 1
ATOM 696 O O . LEU A 1 89 ? 8.870 -8.108 -5.888 1.00 98.19 89 LEU A O 1
ATOM 700 N N . ILE A 1 90 ? 8.562 -8.225 -3.662 1.00 98.38 90 ILE A N 1
ATOM 701 C CA . ILE A 1 90 ? 9.830 -8.914 -3.371 1.00 98.38 90 ILE A CA 1
ATOM 702 C C . ILE A 1 90 ? 9.861 -10.275 -4.071 1.00 98.38 90 ILE A C 1
ATOM 704 O O . ILE A 1 90 ? 10.803 -10.558 -4.807 1.00 98.38 90 ILE A O 1
ATOM 708 N N . ARG A 1 91 ? 8.801 -11.087 -3.938 1.00 98.25 91 ARG A N 1
ATOM 709 C CA . ARG A 1 91 ? 8.708 -12.400 -4.611 1.00 98.25 91 ARG A CA 1
ATOM 710 C C . ARG A 1 91 ? 8.789 -12.314 -6.137 1.00 98.25 91 ARG A C 1
ATOM 712 O O . ARG A 1 91 ? 9.216 -13.265 -6.778 1.00 98.25 91 ARG A O 1
ATOM 719 N N . ARG A 1 92 ? 8.378 -11.186 -6.721 1.00 97.12 92 ARG A N 1
ATOM 720 C CA . ARG A 1 92 ? 8.449 -10.922 -8.168 1.00 97.12 92 ARG A CA 1
ATOM 721 C C . ARG A 1 92 ? 9.768 -10.284 -8.603 1.00 97.12 92 ARG A C 1
ATOM 723 O O . ARG A 1 92 ? 9.909 -9.960 -9.777 1.00 97.12 92 ARG A O 1
ATOM 730 N N . ASN A 1 93 ? 10.704 -10.057 -7.679 1.00 97.88 93 ASN A N 1
ATOM 731 C CA . ASN A 1 93 ? 11.928 -9.290 -7.910 1.00 97.88 93 ASN A CA 1
ATOM 732 C C . ASN A 1 93 ? 11.653 -7.870 -8.464 1.00 97.88 93 ASN A C 1
ATOM 734 O O . ASN A 1 93 ? 12.403 -7.333 -9.276 1.00 97.88 93 ASN A O 1
ATOM 738 N N . GLN A 1 94 ? 10.534 -7.268 -8.047 1.00 97.75 94 GLN A N 1
ATOM 739 C CA . GLN A 1 94 ? 10.050 -5.949 -8.480 1.00 97.75 94 GLN A CA 1
ATOM 740 C C . GLN A 1 94 ? 10.121 -4.890 -7.368 1.00 97.75 94 GLN A C 1
ATOM 742 O O . GLN A 1 94 ? 9.700 -3.750 -7.571 1.00 97.75 94 GLN A O 1
ATOM 747 N N . TRP A 1 95 ? 10.658 -5.246 -6.200 1.00 97.62 95 TRP A N 1
ATOM 748 C CA . TRP A 1 95 ? 10.867 -4.333 -5.082 1.00 97.62 95 TRP A CA 1
ATOM 749 C C . TRP A 1 95 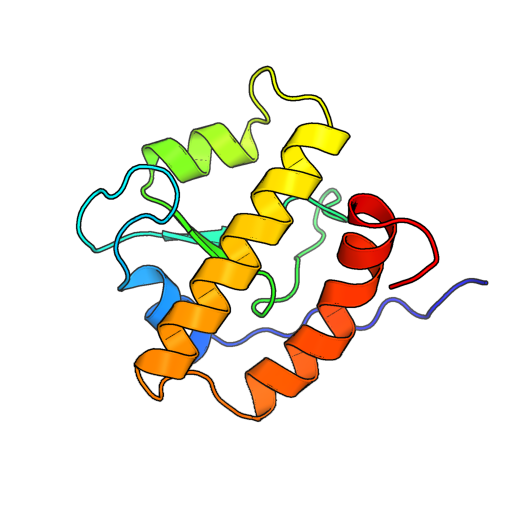? 12.273 -3.721 -5.135 1.00 97.62 95 TRP A C 1
ATOM 751 O O . TRP A 1 95 ? 13.273 -4.408 -4.932 1.00 97.62 95 TRP A O 1
ATOM 761 N N . ALA A 1 96 ? 12.363 -2.432 -5.470 1.00 97.00 96 ALA A N 1
ATOM 762 C CA . ALA A 1 96 ? 13.645 -1.753 -5.636 1.00 97.00 96 ALA A CA 1
ATOM 763 C C . ALA A 1 96 ? 14.288 -1.398 -4.284 1.00 97.00 96 ALA A C 1
ATOM 765 O O . ALA A 1 96 ? 13.590 -1.078 -3.325 1.00 97.00 96 ALA A O 1
ATOM 766 N N . LYS A 1 97 ? 15.629 -1.357 -4.235 1.00 96.94 97 LYS A N 1
ATOM 767 C CA . LYS A 1 97 ? 16.388 -0.947 -3.035 1.00 96.94 97 LYS A CA 1
ATOM 768 C C . LYS A 1 97 ? 16.001 0.448 -2.532 1.00 96.94 97 LYS A C 1
ATOM 770 O O . LYS A 1 97 ? 15.912 0.660 -1.332 1.00 96.94 97 LYS A O 1
ATOM 775 N N . GLU A 1 98 ? 15.751 1.378 -3.452 1.00 96.25 98 GLU A N 1
ATOM 776 C CA . GLU A 1 98 ? 15.271 2.723 -3.117 1.00 96.25 98 GLU A CA 1
ATOM 777 C C . GLU A 1 98 ? 13.897 2.672 -2.435 1.00 96.25 98 GLU A C 1
ATOM 779 O O . GLU A 1 98 ? 13.699 3.288 -1.396 1.00 96.25 98 GLU A O 1
ATOM 784 N N . THR A 1 99 ? 12.964 1.876 -2.972 1.00 97.06 99 THR A N 1
ATOM 785 C CA . THR A 1 99 ? 11.637 1.689 -2.370 1.00 97.06 99 THR A CA 1
ATOM 786 C C . THR A 1 99 ? 11.737 1.083 -0.972 1.00 97.06 99 THR A C 1
ATOM 788 O O . THR A 1 99 ? 11.013 1.510 -0.081 1.00 97.06 99 THR A O 1
ATOM 791 N N . GLU A 1 100 ? 12.656 0.137 -0.758 1.00 97.44 100 GLU A N 1
ATOM 792 C CA . GLU A 1 100 ? 12.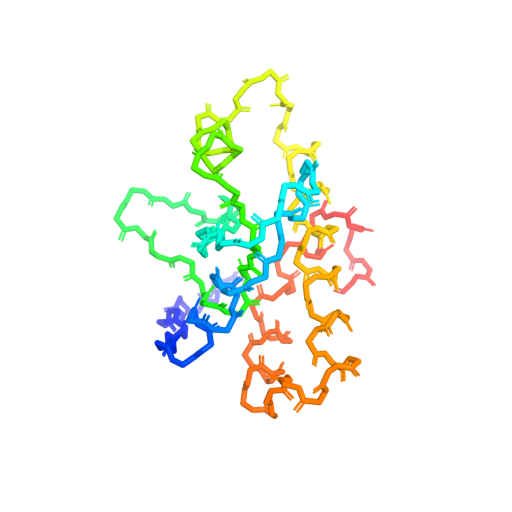910 -0.426 0.571 1.00 97.44 100 GLU A CA 1
ATOM 793 C C . GLU A 1 100 ? 13.402 0.631 1.563 1.00 97.44 100 GLU A C 1
ATOM 795 O O . GLU A 1 100 ? 12.870 0.713 2.665 1.00 97.44 100 GLU A O 1
ATOM 800 N N . ALA A 1 101 ? 14.379 1.459 1.184 1.00 96.38 101 ALA A N 1
ATOM 801 C CA . ALA A 1 101 ? 14.903 2.501 2.067 1.00 96.38 101 ALA A CA 1
ATOM 802 C C . ALA A 1 101 ? 13.802 3.488 2.497 1.00 96.38 101 ALA A C 1
ATOM 804 O O . ALA A 1 101 ? 13.681 3.825 3.673 1.00 96.38 101 ALA A O 1
ATOM 805 N N . GLU A 1 102 ? 12.954 3.891 1.552 1.00 96.00 102 GLU A N 1
ATOM 806 C CA . GLU A 1 102 ? 11.834 4.802 1.802 1.00 96.00 102 GLU A CA 1
ATOM 807 C C . GLU A 1 102 ? 10.718 4.146 2.623 1.00 96.00 102 GLU A C 1
ATOM 809 O O . GLU A 1 102 ? 10.119 4.789 3.487 1.00 96.00 102 GLU A O 1
ATOM 814 N N . TYR A 1 103 ? 10.460 2.854 2.400 1.00 96.56 103 TYR A N 1
ATOM 815 C CA . TYR A 1 103 ? 9.534 2.062 3.206 1.00 96.56 103 TYR A CA 1
ATOM 816 C C . TYR A 1 103 ? 9.980 2.009 4.667 1.00 96.56 103 TYR A C 1
ATOM 818 O O . TYR A 1 103 ? 9.187 2.349 5.540 1.00 96.56 103 TYR A O 1
ATOM 826 N N . GLN A 1 104 ? 11.246 1.668 4.932 1.00 95.62 104 GLN A N 1
ATOM 827 C CA . GLN A 1 104 ? 11.788 1.539 6.291 1.00 95.62 104 GLN A CA 1
ATOM 828 C C . GLN A 1 104 ? 11.689 2.838 7.100 1.00 95.62 104 GLN A C 1
ATOM 830 O O . GLN A 1 104 ? 11.550 2.798 8.316 1.00 95.62 104 GLN A O 1
ATOM 835 N N . ILE A 1 105 ? 11.706 3.996 6.439 1.00 93.06 105 ILE A N 1
ATOM 836 C CA . ILE A 1 105 ? 11.485 5.292 7.092 1.00 93.06 105 ILE A CA 1
ATOM 837 C C . ILE A 1 105 ? 9.987 5.548 7.288 1.00 93.06 105 ILE A C 1
ATOM 839 O O . ILE A 1 105 ? 9.545 5.921 8.376 1.00 93.06 105 ILE A O 1
ATOM 843 N N . ALA A 1 106 ? 9.195 5.372 6.228 1.00 93.44 106 ALA A N 1
ATOM 844 C CA . ALA A 1 106 ? 7.790 5.762 6.215 1.00 93.44 106 ALA A CA 1
ATOM 845 C C . ALA A 1 106 ? 6.911 4.877 7.111 1.00 93.44 106 ALA A C 1
ATOM 847 O O . ALA A 1 106 ? 5.913 5.356 7.646 1.00 93.44 106 ALA A O 1
ATOM 848 N N . ILE A 1 107 ? 7.269 3.603 7.278 1.00 94.69 107 ILE A N 1
ATOM 849 C CA . ILE A 1 107 ? 6.442 2.606 7.957 1.00 94.69 107 ILE A CA 1
ATOM 850 C C . ILE A 1 107 ? 6.456 2.742 9.487 1.00 94.69 107 ILE A C 1
ATOM 852 O O . ILE A 1 107 ? 5.467 2.407 10.136 1.00 94.69 107 ILE A O 1
ATOM 856 N N . VAL A 1 108 ? 7.532 3.287 10.067 1.00 93.56 108 VAL A N 1
ATOM 857 C CA . VAL A 1 108 ? 7.776 3.329 11.524 1.00 93.56 108 VAL A CA 1
ATOM 858 C C . VAL A 1 108 ? 6.619 3.946 12.321 1.00 93.56 108 VAL A C 1
ATOM 860 O O . VAL A 1 108 ? 6.192 3.345 13.307 1.00 93.56 108 VAL A O 1
ATOM 863 N N . PRO A 1 109 ? 6.048 5.107 11.941 1.00 92.75 109 PRO A N 1
ATOM 864 C CA . PRO A 1 109 ? 4.942 5.685 12.698 1.00 92.75 109 PRO A CA 1
ATOM 865 C C . PRO A 1 109 ? 3.684 4.809 12.697 1.00 92.75 109 PRO A C 1
ATOM 867 O O . PRO A 1 109 ? 3.006 4.729 13.719 1.00 92.75 109 PRO A O 1
ATOM 870 N N . LEU A 1 110 ? 3.386 4.143 11.575 1.00 93.19 110 LEU A N 1
ATOM 871 C CA . LEU A 1 110 ? 2.268 3.204 11.491 1.00 93.19 110 LEU A CA 1
ATOM 872 C C . LEU A 1 110 ? 2.569 1.941 12.311 1.00 93.19 110 LEU A C 1
ATOM 874 O O . LEU A 1 110 ? 1.708 1.500 13.067 1.00 93.19 110 LEU A O 1
ATOM 878 N N . ALA A 1 111 ? 3.801 1.424 12.243 1.00 94.31 111 ALA A N 1
ATOM 879 C CA . ALA A 1 111 ? 4.255 0.260 13.009 1.00 94.31 111 ALA A CA 1
ATOM 880 C C . ALA A 1 111 ? 4.031 0.444 14.513 1.00 94.31 111 ALA A C 1
ATOM 882 O O . ALA A 1 111 ? 3.468 -0.428 15.163 1.00 94.31 111 ALA A O 1
ATOM 883 N N . ARG A 1 112 ? 4.407 1.608 15.053 1.00 93.00 112 ARG A N 1
ATOM 884 C CA . ARG A 1 112 ? 4.249 1.927 16.481 1.00 93.00 112 ARG A CA 1
ATOM 885 C C . ARG A 1 112 ? 2.797 1.951 16.937 1.00 93.00 112 ARG A C 1
ATOM 887 O O . ARG A 1 112 ? 2.500 1.586 18.067 1.00 93.00 112 ARG A O 1
ATOM 894 N N . VAL A 1 113 ? 1.889 2.403 16.074 1.00 91.50 113 VAL A N 1
ATOM 895 C CA . VAL A 1 113 ? 0.455 2.448 16.396 1.00 91.50 113 VAL A CA 1
ATOM 896 C C . VAL A 1 113 ? -0.180 1.063 16.309 1.00 91.50 113 VAL A C 1
ATOM 898 O O . VAL A 1 113 ? -1.098 0.772 17.067 1.00 91.50 113 VAL A O 1
ATOM 901 N N . VAL A 1 114 ? 0.313 0.215 15.409 1.00 93.88 114 VAL A N 1
ATOM 902 C CA . VAL A 1 114 ? -0.198 -1.142 15.183 1.00 93.88 114 VAL A CA 1
ATOM 903 C C . VAL A 1 114 ? 0.340 -2.134 16.223 1.00 93.88 114 VAL A C 1
ATOM 905 O O . VAL A 1 114 ? -0.427 -2.919 16.768 1.00 93.88 114 VAL A O 1
ATOM 908 N N . HIS A 1 115 ? 1.634 -2.067 16.547 1.00 90.69 115 HIS A N 1
ATOM 909 C CA . HIS A 1 115 ? 2.327 -3.040 17.409 1.00 90.69 115 HIS A CA 1
ATOM 910 C C . HIS A 1 115 ? 2.660 -2.516 18.818 1.00 90.69 115 HIS A C 1
ATOM 912 O O . HIS A 1 115 ? 3.122 -3.282 19.662 1.00 90.69 115 HIS A O 1
ATOM 918 N N . GLY A 1 116 ? 2.441 -1.227 19.097 1.00 81.88 116 GLY A N 1
ATOM 919 C CA . GLY A 1 116 ? 2.892 -0.561 20.327 1.00 81.88 116 GLY A CA 1
ATOM 920 C C . GLY A 1 116 ? 4.337 -0.042 20.241 1.00 81.88 116 GLY A C 1
ATOM 921 O O . GLY A 1 116 ? 5.009 -0.193 19.223 1.00 81.88 116 GLY A O 1
ATOM 922 N N . GLU A 1 117 ? 4.843 0.587 21.312 1.00 60.31 117 GLU A N 1
ATOM 923 C CA . GLU A 1 117 ? 6.159 1.271 21.339 1.00 60.31 117 GLU A CA 1
ATOM 924 C C . GLU A 1 117 ? 7.396 0.361 21.146 1.00 60.31 117 GLU A C 1
ATOM 926 O O . GLU A 1 117 ? 8.524 0.844 21.195 1.00 60.31 117 GLU A O 1
ATOM 931 N N . ALA A 1 118 ? 7.216 -0.937 20.888 1.00 50.72 118 ALA A N 1
ATOM 932 C CA . ALA A 1 118 ? 8.302 -1.902 20.705 1.00 50.72 118 ALA A CA 1
ATOM 933 C C . ALA A 1 118 ? 8.729 -2.135 19.234 1.00 50.72 118 ALA A C 1
ATOM 935 O O . ALA A 1 118 ? 9.496 -3.065 18.987 1.00 50.72 118 ALA A O 1
ATOM 936 N N . ALA A 1 119 ? 8.245 -1.330 18.273 1.00 48.19 119 ALA A N 1
ATOM 937 C CA . ALA A 1 119 ? 8.516 -1.473 16.831 1.00 48.19 119 ALA A CA 1
ATOM 938 C C . ALA A 1 119 ? 9.484 -0.427 16.249 1.00 48.19 119 ALA A C 1
ATOM 940 O O . ALA A 1 119 ? 9.323 0.791 16.533 1.00 48.19 119 ALA A O 1
#

Radius of gyration: 13.78 Å; chains: 1; bounding box: 34×31×35 Å

Foldseek 3Di:
DDDPPPQAADDPLLQVVQQQQAAPPPRHHDRFGWAAQCVVDDVVHDHHSLLTHGHHPVRRVCLVVPPPDDPLRSLLVSLVRSVVRQVVCVVVVNQDPVSVVSNVVRCVVSCCSNPNPPD

pLDDT: mean 90.89, std 12.84, range [41.59, 98.75]

InterPro domains:
  IPR010373 Protein of unknown function DUF968 [PF06147] (1-75)

Organism: NCBI:txid546114

Sequence (119 aa):
MMFPKSKPWRSEKHRRLIASMNCAICGRHAPSQCAHVNFGKGLGLKTSDALAFPACPECHRKHDQGGMLTKEQRHQIEWELVDATRSALIRRNQWAKETEAEYQIAIVPLARVVHGEAA